Protein AF-A0A2E3V0E2-F1 (afdb_monomer)

Secondary structure (DSSP, 8-state):
--EEEEEEETTEEEEEEESPPTT-EEEEEES-TTT-EEEEEEE--TTS-EEEEEE-TTPPSEEEEEEEEETTS-EEEEEEEESS--------------

Sequence (98 aa):
MAGISVSLSGSTLSVHGGGFASKAKVTVTLGNMTSGEVLGSTDADDNGAFTVDFALDNAPAGVHGVTAMGTGGGAASNAFVVGASSGSSGAVAGDVVR

Solvent-accessible surface area (backbone atoms only — not comparable to full-atom values): 5721 Å² total; per-residue (Å²): 122,42,45,53,47,74,48,75,57,97,47,38,37,38,41,40,36,36,55,40,46,54,66,20,49,29,38,35,26,43,37,46,98,91,81,30,52,72,78,48,69,49,64,20,37,82,81,5,33,39,74,49,76,42,78,44,92,82,67,74,72,42,82,41,32,38,33,39,40,29,78,72,76,32,61,28,68,45,73,47,69,44,59,88,91,70,93,72,89,67,72,91,77,72,72,81,90,127

pLDDT: mean 73.87, std 14.55, range [39.91, 88.88]

Mean predicted aligned error: 9.79 Å

Radius of gyration: 14.3 Å; Cα contacts (8 Å, |Δi|>4): 207; chains: 1; bounding box: 41×27×41 Å

Nearest PDB structures (foldseek):
  3d33-assembly1_A  TM=6.673E-01  e=6.373E-04  Phocaeicola vulgatus ATCC 8482
  3d33-assembly2_B  TM=6.694E-01  e=1.138E-03  Phocaeicola vulgatus ATCC 8482
  2xwx-assembly1_B  TM=5.975E-01  e=2.297E-02  Vibrio cholerae
  3idu-assembly2_B  TM=5.814E-01  e=4.558E-02  Pyrococcus furiosus
  6wdp-assembly1_A  TM=4.328E-01  e=1.117E-01  Homo sapiens

S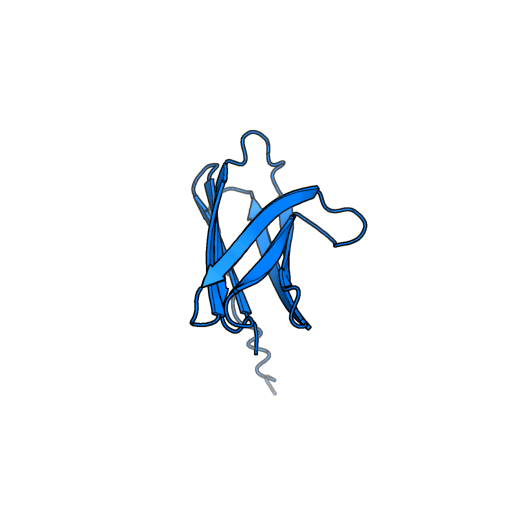tructure (mmCIF, N/CA/C/O backbone):
data_AF-A0A2E3V0E2-F1
#
_entry.id   AF-A0A2E3V0E2-F1
#
loop_
_atom_site.group_PDB
_atom_site.id
_atom_site.type_symbol
_atom_site.label_atom_id
_atom_site.label_alt_id
_atom_site.label_comp_id
_atom_site.label_asym_id
_atom_site.label_entity_id
_atom_site.label_seq_id
_atom_site.pdbx_PDB_ins_code
_atom_site.Cartn_x
_atom_site.Cartn_y
_atom_site.Cartn_z
_atom_site.occupancy
_atom_site.B_iso_or_equiv
_atom_site.auth_seq_id
_atom_site.auth_comp_id
_atom_site.auth_asym_id
_atom_site.auth_atom_id
_atom_site.pdbx_PDB_model_num
ATOM 1 N N . MET A 1 1 ? -0.481 -1.594 -15.942 1.00 60.78 1 MET A N 1
ATOM 2 C CA . MET A 1 1 ? -0.903 -0.457 -15.097 1.00 60.78 1 MET A CA 1
ATOM 3 C C . MET A 1 1 ? -0.760 -0.907 -13.658 1.00 60.78 1 MET A C 1
ATOM 5 O O . MET A 1 1 ? -1.237 -1.994 -13.358 1.00 60.78 1 MET A O 1
ATOM 9 N N . ALA A 1 2 ? -0.050 -0.149 -12.824 1.00 70.12 2 ALA A N 1
ATOM 10 C CA . ALA A 1 2 ? 0.026 -0.445 -11.397 1.00 70.12 2 ALA A CA 1
ATOM 11 C C . ALA A 1 2 ? -1.350 -0.195 -10.767 1.00 70.12 2 ALA A C 1
ATOM 13 O O . ALA A 1 2 ? -2.003 0.796 -11.093 1.00 70.12 2 ALA A O 1
ATOM 14 N N . GLY A 1 3 ? -1.797 -1.100 -9.906 1.00 79.62 3 GLY A N 1
ATOM 15 C CA . GLY A 1 3 ? -3.079 -1.004 -9.221 1.00 79.62 3 GLY A CA 1
ATOM 16 C C . GLY A 1 3 ? -2.938 -1.436 -7.772 1.00 79.62 3 GLY A C 1
ATOM 17 O O . GLY A 1 3 ? -2.130 -2.311 -7.455 1.00 79.62 3 GLY A O 1
ATOM 18 N N . ILE A 1 4 ? -3.725 -0.820 -6.897 1.00 84.50 4 ILE A N 1
ATOM 19 C CA . ILE A 1 4 ? -3.874 -1.264 -5.515 1.00 84.50 4 ILE A CA 1
ATOM 20 C C . ILE A 1 4 ? -5.335 -1.536 -5.200 1.00 84.50 4 ILE A C 1
ATOM 22 O O . ILE A 1 4 ? -6.249 -0.999 -5.811 1.00 84.50 4 ILE A O 1
ATOM 26 N N . SER A 1 5 ? -5.534 -2.389 -4.217 1.00 84.19 5 SER A N 1
ATOM 27 C CA . SER A 1 5 ? -6.810 -2.751 -3.633 1.00 84.19 5 SER A CA 1
ATOM 28 C C . SER A 1 5 ? -6.647 -2.667 -2.127 1.00 84.19 5 SER A C 1
ATOM 30 O O . SER A 1 5 ? -5.662 -3.155 -1.575 1.00 84.19 5 SER A O 1
ATOM 32 N N . VAL A 1 6 ? -7.592 -2.012 -1.470 1.00 80.31 6 VAL A N 1
ATOM 33 C CA . VAL A 1 6 ? -7.607 -1.846 -0.019 1.00 80.31 6 VAL A CA 1
ATOM 34 C C . VAL A 1 6 ? -8.919 -2.400 0.506 1.00 80.31 6 VAL A C 1
ATOM 36 O O . VAL A 1 6 ? -9.975 -2.165 -0.080 1.00 80.31 6 VAL A O 1
ATOM 39 N N . SER A 1 7 ? -8.841 -3.152 1.596 1.00 80.19 7 SER A N 1
ATOM 40 C CA . SER A 1 7 ? -9.996 -3.702 2.291 1.00 80.19 7 SER A CA 1
ATOM 41 C C . SER A 1 7 ? -9.847 -3.465 3.782 1.00 80.19 7 SER A C 1
ATOM 43 O O . SER A 1 7 ? -8.739 -3.526 4.311 1.00 80.19 7 SER A O 1
ATOM 45 N N . LEU A 1 8 ? -10.957 -3.198 4.462 1.00 77.38 8 LEU A N 1
ATOM 46 C CA . LEU A 1 8 ? -10.967 -2.948 5.896 1.00 77.38 8 LEU A CA 1
ATOM 47 C C . LEU A 1 8 ? -11.932 -3.892 6.590 1.00 77.38 8 LEU A C 1
ATOM 49 O O . LEU A 1 8 ? -13.103 -3.976 6.228 1.00 77.38 8 LEU A O 1
ATOM 53 N N . SER A 1 9 ? -11.418 -4.615 7.577 1.00 78.69 9 SER A N 1
ATOM 54 C CA . SER A 1 9 ? -12.154 -5.613 8.347 1.00 78.69 9 SER A CA 1
ATOM 55 C C . SER A 1 9 ? -12.021 -5.293 9.829 1.00 78.69 9 SER A C 1
ATOM 57 O O . SER A 1 9 ? -10.971 -5.514 10.429 1.00 78.69 9 SER A O 1
ATOM 59 N N . GLY A 1 10 ? -13.079 -4.729 10.417 1.00 76.50 10 GLY A N 1
ATOM 60 C CA . GLY A 1 10 ? -13.051 -4.227 11.792 1.00 76.50 10 GLY A CA 1
ATOM 61 C C . GLY A 1 10 ? -12.069 -3.062 11.927 1.00 76.50 10 GLY A C 1
ATOM 62 O O . GLY A 1 10 ? -12.376 -1.954 11.497 1.00 76.50 10 GLY A O 1
ATOM 63 N N . SER A 1 11 ? -10.885 -3.351 12.465 1.00 75.94 11 SER A N 1
ATOM 64 C CA . SER A 1 11 ? -9.774 -2.405 12.644 1.00 75.94 11 SER A CA 1
ATOM 65 C C . SER A 1 11 ? -8.520 -2.794 11.854 1.00 75.94 11 SER A C 1
ATOM 67 O O . SER A 1 11 ? -7.471 -2.185 12.027 1.00 75.94 11 SER A O 1
ATOM 69 N N . THR A 1 12 ? -8.587 -3.805 10.986 1.00 83.62 12 THR A N 1
ATOM 70 C CA . THR A 1 12 ? -7.446 -4.246 10.174 1.00 83.62 12 THR A CA 1
ATOM 71 C C . THR A 1 12 ? -7.639 -3.812 8.728 1.00 83.62 12 THR A C 1
ATOM 73 O O . THR A 1 12 ? -8.630 -4.169 8.090 1.00 83.62 12 THR A O 1
ATOM 76 N N . LEU A 1 13 ? -6.690 -3.038 8.212 1.00 83.62 13 LEU A N 1
ATOM 77 C CA . LEU A 1 13 ? -6.637 -2.559 6.839 1.00 83.62 13 LEU A CA 1
ATOM 78 C C . LEU A 1 13 ? -5.633 -3.393 6.054 1.00 83.62 13 LEU A C 1
ATOM 80 O O . LEU A 1 13 ? -4.438 -3.341 6.311 1.00 83.62 13 LEU A O 1
ATOM 84 N N . SER A 1 14 ? -6.116 -4.136 5.069 1.00 87.25 14 SER A N 1
ATOM 85 C CA . SER A 1 14 ? -5.293 -4.918 4.153 1.00 87.25 14 SER A CA 1
ATOM 86 C C . SER A 1 14 ? -5.112 -4.156 2.845 1.00 87.25 14 SER A C 1
ATOM 88 O O . SER A 1 14 ? -6.092 -3.847 2.166 1.00 87.25 14 SER A O 1
ATOM 90 N N . VAL A 1 15 ? -3.866 -3.866 2.476 1.00 86.88 15 VAL A N 1
ATOM 91 C C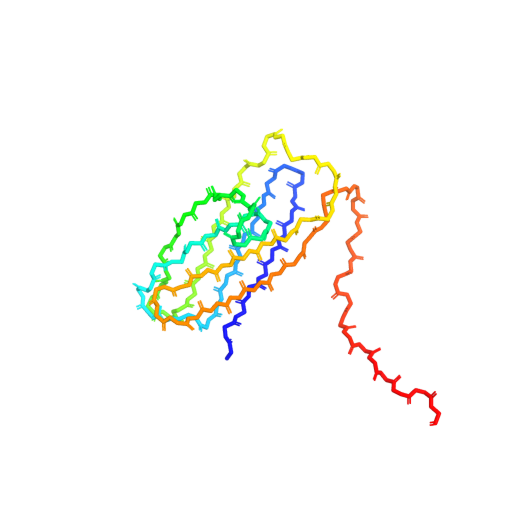A . VAL A 1 15 ? -3.482 -3.281 1.187 1.00 86.88 15 VAL A CA 1
ATOM 92 C C . VAL A 1 15 ? -2.798 -4.348 0.353 1.00 86.88 15 VAL A C 1
ATOM 94 O O . VAL A 1 15 ? -1.767 -4.892 0.736 1.00 86.88 15 VAL A O 1
ATOM 97 N N . HIS A 1 16 ? -3.356 -4.609 -0.818 1.00 88.19 16 HIS A N 1
ATOM 98 C CA . HIS A 1 16 ? -2.767 -5.470 -1.828 1.00 88.19 16 HIS A CA 1
ATOM 99 C C . HIS A 1 16 ? -2.507 -4.646 -3.084 1.00 88.19 16 HIS A C 1
ATOM 101 O O . HIS A 1 16 ? -3.410 -3.965 -3.569 1.00 88.19 16 HIS A O 1
ATOM 107 N N . GLY A 1 17 ? -1.296 -4.702 -3.625 1.00 84.06 17 GLY A N 1
ATOM 108 C CA . GLY A 1 17 ? -0.928 -3.999 -4.847 1.00 84.06 17 GLY A CA 1
ATOM 109 C C . GLY A 1 17 ? -0.210 -4.889 -5.840 1.00 84.06 17 GLY A C 1
ATOM 110 O O . GLY A 1 17 ? 0.484 -5.825 -5.462 1.00 84.06 17 GLY A O 1
ATOM 111 N N . GLY A 1 18 ? -0.377 -4.585 -7.125 1.00 86.38 18 GLY A N 1
ATOM 112 C CA . GLY A 1 18 ? 0.236 -5.322 -8.225 1.00 86.38 18 GLY A CA 1
ATOM 113 C C . GLY A 1 18 ? 0.583 -4.420 -9.405 1.00 86.38 18 GLY A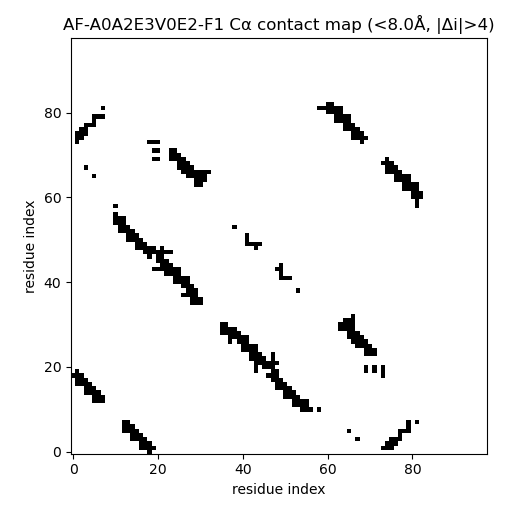 C 1
ATOM 114 O O . GLY A 1 18 ? -0.020 -3.364 -9.603 1.00 86.38 18 GLY A O 1
ATOM 115 N N . GLY A 1 19 ? 1.570 -4.838 -10.198 1.00 81.56 19 GLY A N 1
ATOM 116 C CA . GLY A 1 19 ? 2.051 -4.079 -11.357 1.00 81.56 19 GLY A CA 1
ATOM 117 C C . GLY A 1 19 ? 3.122 -3.037 -11.023 1.00 81.56 19 GLY A C 1
ATOM 118 O O . GLY A 1 19 ? 3.310 -2.098 -11.799 1.00 81.56 19 GLY A O 1
ATOM 119 N N . PHE A 1 20 ? 3.801 -3.194 -9.884 1.00 82.25 20 PHE A N 1
ATOM 120 C CA . PHE A 1 20 ? 4.995 -2.433 -9.511 1.00 82.25 20 PHE A CA 1
ATOM 121 C C . PHE A 1 20 ? 6.257 -3.106 -10.072 1.00 82.25 20 PHE A C 1
ATOM 123 O O . PHE A 1 20 ? 6.198 -4.210 -10.608 1.00 82.25 20 PHE A O 1
ATOM 130 N N . ALA A 1 21 ? 7.408 -2.439 -9.989 1.00 82.75 21 ALA A N 1
ATOM 131 C CA . ALA A 1 21 ? 8.674 -3.053 -10.388 1.00 82.75 21 ALA A CA 1
ATOM 132 C C . ALA A 1 21 ? 9.129 -4.106 -9.356 1.00 82.75 21 ALA A C 1
ATOM 134 O O . ALA A 1 21 ? 8.896 -3.948 -8.157 1.00 82.75 21 ALA A O 1
ATOM 135 N N . SER A 1 22 ? 9.784 -5.169 -9.826 1.00 84.88 22 SER A N 1
ATOM 136 C CA . SER A 1 22 ? 10.348 -6.239 -8.996 1.00 84.88 22 SER A CA 1
ATOM 137 C C . SER A 1 22 ? 11.306 -5.672 -7.949 1.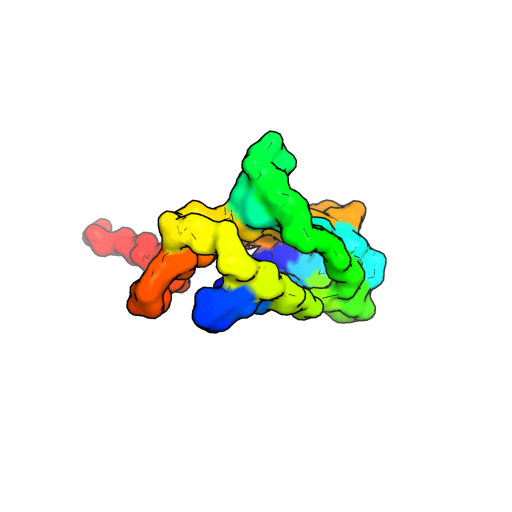00 84.88 22 SER A C 1
ATOM 139 O O . SER A 1 22 ? 12.189 -4.884 -8.300 1.00 84.88 22 SER A O 1
ATOM 141 N N . LYS A 1 23 ? 11.155 -6.056 -6.673 1.00 82.62 23 LYS A N 1
ATOM 142 C CA . LYS A 1 23 ? 11.967 -5.526 -5.555 1.00 82.62 23 LYS A CA 1
ATOM 143 C C . LYS A 1 23 ? 11.906 -4.000 -5.402 1.00 82.62 23 LYS A C 1
ATOM 145 O O . LYS A 1 23 ? 12.834 -3.385 -4.875 1.00 82.62 23 LYS A O 1
ATOM 150 N N . ALA A 1 24 ? 10.837 -3.363 -5.880 1.00 85.62 24 ALA A N 1
ATOM 151 C CA . ALA A 1 24 ? 10.618 -1.945 -5.641 1.00 85.62 24 ALA A CA 1
ATOM 152 C C . ALA A 1 24 ? 10.076 -1.724 -4.233 1.00 85.62 24 ALA A C 1
ATOM 154 O O . ALA A 1 24 ? 9.137 -2.393 -3.804 1.00 85.62 24 ALA A O 1
ATOM 155 N N . LYS A 1 25 ? 10.613 -0.722 -3.543 1.00 88.06 25 LYS A N 1
ATOM 156 C CA . LYS A 1 25 ? 10.093 -0.312 -2.245 1.00 88.06 25 LYS A CA 1
ATOM 157 C C . LYS A 1 25 ? 8.810 0.483 -2.457 1.00 88.06 25 LYS A C 1
ATOM 159 O O . LYS A 1 25 ? 8.830 1.493 -3.162 1.00 88.06 25 LYS A O 1
ATOM 164 N N . VAL A 1 26 ? 7.714 0.019 -1.871 1.00 88.31 26 VAL A N 1
ATOM 165 C CA . VAL A 1 26 ? 6.388 0.629 -1.940 1.00 88.31 26 VAL A CA 1
ATOM 166 C C . VAL A 1 26 ? 6.053 1.284 -0.608 1.00 88.31 26 VAL A C 1
ATOM 168 O O . VAL A 1 26 ? 5.876 0.619 0.408 1.00 88.31 26 VAL A O 1
ATOM 171 N N . THR A 1 27 ? 5.933 2.605 -0.612 1.00 88.88 27 THR A N 1
ATOM 172 C CA . THR A 1 27 ? 5.497 3.377 0.555 1.00 88.88 27 THR A CA 1
ATOM 173 C C . THR A 1 27 ? 3.989 3.562 0.505 1.00 88.88 27 THR A C 1
ATOM 175 O O . THR A 1 27 ? 3.465 4.020 -0.509 1.00 88.88 27 THR A O 1
ATOM 178 N N . VAL A 1 28 ? 3.302 3.216 1.591 1.00 87.00 28 VAL A N 1
ATOM 179 C CA . VAL A 1 28 ? 1.852 3.331 1.738 1.00 87.00 28 VAL A CA 1
ATOM 180 C C . VAL A 1 28 ? 1.528 4.499 2.669 1.00 87.00 28 VAL A C 1
ATOM 182 O O . VAL A 1 28 ? 1.916 4.514 3.838 1.00 87.00 28 VAL A O 1
ATOM 185 N N . THR A 1 29 ? 0.777 5.464 2.150 1.00 86.38 29 THR A N 1
ATOM 186 C CA . THR A 1 29 ? 0.342 6.666 2.869 1.00 86.38 29 THR A CA 1
ATOM 187 C C . THR A 1 29 ? -1.182 6.703 2.941 1.00 86.38 29 THR A C 1
ATOM 189 O O . THR A 1 29 ? -1.856 6.557 1.921 1.00 86.38 29 THR A O 1
ATOM 192 N N . LEU A 1 30 ? -1.728 6.916 4.136 1.00 80.50 30 LEU A N 1
ATOM 193 C CA . LEU A 1 30 ? -3.146 7.123 4.400 1.00 80.50 30 LEU A CA 1
ATOM 194 C C . LEU A 1 30 ? -3.490 8.607 4.238 1.00 80.50 30 LEU A C 1
ATOM 196 O O . LEU A 1 30 ? -3.057 9.455 5.009 1.00 80.50 30 LEU A O 1
ATOM 200 N N . GLY A 1 31 ? -4.267 8.921 3.210 1.00 75.69 31 GLY A N 1
ATOM 201 C CA . GLY A 1 31 ? -4.675 10.258 2.809 1.00 75.69 31 GLY A CA 1
ATOM 202 C C . GLY A 1 31 ? -4.001 10.691 1.510 1.00 75.69 31 GLY A C 1
ATOM 203 O O . GLY A 1 31 ? -3.923 9.935 0.540 1.00 75.69 31 GLY A O 1
ATOM 204 N N . ASN A 1 32 ? -3.548 11.943 1.486 1.00 62.12 32 ASN A N 1
ATOM 205 C CA . ASN A 1 32 ? -2.860 12.550 0.347 1.00 62.12 32 ASN A CA 1
ATOM 206 C C . ASN A 1 32 ? -1.337 12.507 0.563 1.00 62.12 32 ASN A C 1
ATOM 208 O O . ASN A 1 32 ? -0.889 12.545 1.702 1.00 62.12 32 ASN A O 1
ATOM 212 N N . MET A 1 33 ? -0.516 12.505 -0.489 1.00 59.06 33 MET A N 1
ATOM 213 C CA . MET A 1 33 ? 0.948 12.529 -0.332 1.00 59.06 33 MET A CA 1
ATOM 214 C C . MET A 1 33 ? 1.464 13.747 0.456 1.00 59.06 33 MET A C 1
ATOM 216 O O . MET A 1 33 ? 2.536 13.680 1.045 1.00 59.06 33 MET A O 1
ATOM 220 N N . THR A 1 34 ? 0.717 14.855 0.476 1.00 54.56 34 THR A N 1
ATOM 221 C CA . THR A 1 34 ? 1.133 16.112 1.129 1.00 54.56 34 THR A CA 1
ATOM 222 C C . THR A 1 34 ? 0.636 16.263 2.572 1.00 54.56 34 THR A C 1
ATOM 224 O O . THR A 1 34 ? 1.179 17.063 3.326 1.00 54.56 34 THR A O 1
ATOM 227 N N . SER A 1 35 ? -0.413 15.538 2.968 1.00 59.03 35 SER A N 1
ATOM 228 C CA . SER A 1 35 ? -1.064 15.712 4.286 1.00 59.03 35 SER A CA 1
ATOM 229 C C . SER A 1 35 ? -1.532 14.401 4.914 1.00 59.03 35 SER A C 1
ATOM 231 O O . SER A 1 35 ? -2.267 14.415 5.896 1.00 59.03 35 SER A O 1
ATOM 233 N N . GLY A 1 36 ? -1.169 13.277 4.309 1.00 67.62 36 GLY A N 1
ATOM 234 C CA . GLY A 1 36 ? -1.500 11.943 4.769 1.00 67.62 36 GLY A CA 1
ATOM 235 C C . GLY A 1 36 ? -0.434 11.381 5.696 1.00 67.62 36 GLY A C 1
ATOM 236 O O . GLY A 1 36 ? 0.743 11.732 5.610 1.00 67.62 36 GLY A O 1
ATOM 237 N N . GLU A 1 37 ? -0.861 10.482 6.569 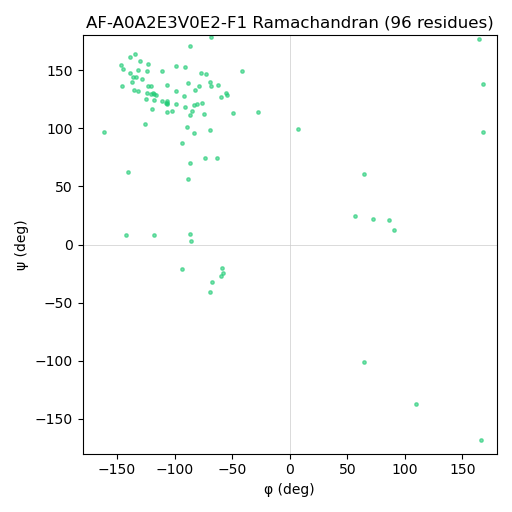1.00 78.50 37 GLU A N 1
ATOM 238 C CA . GLU A 1 37 ? 0.016 9.761 7.480 1.00 78.50 37 GLU A CA 1
ATOM 239 C C . GLU A 1 37 ? 0.655 8.576 6.757 1.00 78.50 37 GLU A C 1
ATOM 241 O O . GLU A 1 37 ? -0.018 7.810 6.069 1.00 78.50 37 GLU A O 1
ATOM 246 N N . VAL A 1 38 ? 1.968 8.403 6.891 1.00 82.81 38 VAL A N 1
ATOM 247 C CA . VAL A 1 38 ? 2.639 7.217 6.351 1.00 82.81 38 VAL A CA 1
ATOM 248 C C . VAL A 1 38 ? 2.306 6.034 7.254 1.00 82.81 38 VAL A C 1
ATOM 250 O O . VAL A 1 38 ? 2.767 5.980 8.389 1.00 82.81 38 VAL A O 1
ATOM 253 N N . LEU A 1 39 ? 1.531 5.078 6.735 1.00 80.94 39 LEU A N 1
ATOM 254 C CA . LEU A 1 39 ? 1.227 3.835 7.450 1.00 80.94 39 LEU A CA 1
ATOM 255 C C . LEU A 1 39 ? 2.473 2.961 7.558 1.00 80.94 39 LEU A C 1
ATOM 257 O O . LEU A 1 39 ? 2.738 2.349 8.587 1.00 80.94 39 LEU A O 1
ATOM 261 N N . GLY A 1 40 ? 3.245 2.909 6.475 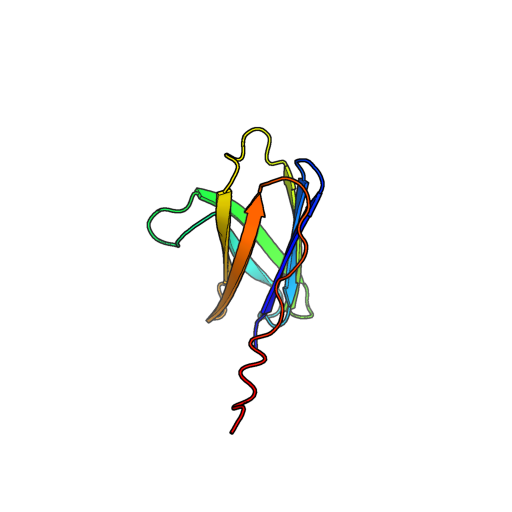1.00 84.56 40 GLY A N 1
ATOM 262 C CA . GLY A 1 40 ? 4.482 2.153 6.419 1.00 84.56 40 GLY A CA 1
ATOM 263 C C . GLY A 1 40 ? 4.986 1.980 4.997 1.00 84.56 40 GLY A C 1
ATOM 264 O O . GLY A 1 40 ? 4.507 2.606 4.052 1.00 84.56 40 GLY A O 1
ATOM 265 N N . SER A 1 41 ? 5.969 1.104 4.839 1.00 87.12 41 SER A N 1
ATOM 266 C CA . SER A 1 41 ? 6.483 0.711 3.533 1.00 87.12 41 SER A CA 1
ATOM 267 C C . SER A 1 41 ? 6.683 -0.793 3.484 1.00 87.12 41 SER A C 1
ATOM 269 O O . SER A 1 41 ? 7.110 -1.378 4.476 1.00 87.12 41 SER A O 1
ATOM 271 N N . THR A 1 42 ? 6.421 -1.384 2.330 1.00 88.69 42 THR A N 1
ATOM 272 C CA . THR A 1 42 ? 6.637 -2.799 2.038 1.00 88.69 42 THR A CA 1
ATOM 273 C C . THR A 1 42 ? 7.415 -2.933 0.737 1.00 88.69 42 THR A C 1
ATOM 275 O O . THR A 1 42 ? 7.427 -2.009 -0.075 1.00 88.69 42 THR A O 1
ATOM 278 N N . ASP A 1 43 ? 8.080 -4.056 0.530 1.00 88.75 43 ASP A N 1
ATOM 279 C CA . ASP A 1 43 ? 8.839 -4.314 -0.686 1.00 88.75 43 ASP A CA 1
ATOM 280 C C . ASP A 1 43 ? 8.002 -5.183 -1.628 1.00 88.75 43 ASP A C 1
ATOM 282 O O . ASP A 1 43 ? 7.405 -6.179 -1.219 1.00 88.75 43 ASP A O 1
ATOM 286 N N . ALA A 1 44 ? 7.924 -4.782 -2.896 1.00 87.06 44 ALA A N 1
ATOM 287 C CA . ALA A 1 44 ? 7.272 -5.578 -3.921 1.00 87.06 44 ALA A CA 1
ATOM 288 C C . ALA A 1 44 ? 8.094 -6.836 -4.214 1.00 87.06 44 ALA A C 1
ATOM 290 O O . ALA A 1 44 ? 9.323 -6.793 -4.302 1.00 87.06 44 ALA A O 1
ATOM 291 N N . ASP A 1 45 ? 7.395 -7.946 -4.408 1.00 87.81 45 ASP A N 1
ATOM 292 C CA . ASP A 1 45 ? 7.991 -9.236 -4.724 1.00 87.81 45 ASP A CA 1
ATOM 293 C C . ASP A 1 45 ? 8.620 -9.237 -6.131 1.00 87.81 45 ASP A C 1
ATOM 295 O O . ASP A 1 45 ? 8.533 -8.251 -6.874 1.00 87.81 45 ASP A O 1
ATOM 299 N N . ASP A 1 46 ? 9.234 -10.346 -6.547 1.00 87.06 46 ASP A N 1
ATOM 300 C CA . ASP A 1 46 ? 9.867 -10.459 -7.873 1.00 87.06 46 ASP A CA 1
ATOM 301 C C . ASP A 1 46 ? 8.850 -10.241 -9.011 1.00 87.06 46 ASP A C 1
ATOM 303 O O . ASP A 1 46 ? 9.162 -9.704 -10.073 1.00 87.06 46 ASP A O 1
ATOM 307 N N . ASN A 1 47 ? 7.582 -10.541 -8.726 1.00 84.00 47 ASN A N 1
ATOM 308 C CA . ASN A 1 47 ? 6.454 -10.356 -9.629 1.00 84.00 47 ASN A CA 1
ATOM 309 C C . ASN A 1 47 ? 5.826 -8.946 -9.583 1.00 84.00 47 ASN A C 1
ATOM 311 O O . ASN A 1 47 ? 4.804 -8.711 -10.232 1.00 84.00 47 ASN A O 1
ATOM 315 N N . GLY A 1 48 ? 6.382 -8.017 -8.794 1.00 83.88 48 GLY A N 1
ATOM 316 C CA . GLY A 1 48 ? 5.861 -6.652 -8.680 1.00 83.88 48 GLY A CA 1
ATOM 317 C C . GLY A 1 48 ? 4.545 -6.543 -7.903 1.00 83.88 48 GLY A C 1
ATOM 318 O O . GLY A 1 48 ? 3.776 -5.599 -8.114 1.00 83.88 48 GLY A O 1
ATOM 319 N N . ALA A 1 49 ? 4.260 -7.534 -7.056 1.00 87.00 49 ALA A N 1
ATOM 320 C CA . ALA A 1 49 ? 3.088 -7.590 -6.192 1.00 87.00 49 ALA A CA 1
ATOM 321 C C . ALA A 1 49 ? 3.494 -7.433 -4.724 1.00 87.00 49 ALA A C 1
ATOM 323 O O . ALA A 1 49 ? 4.584 -7.841 -4.339 1.00 87.00 49 ALA A O 1
ATOM 324 N N . PHE A 1 50 ? 2.626 -6.853 -3.904 1.00 87.69 50 PHE A N 1
ATOM 325 C CA . PHE A 1 50 ? 2.840 -6.730 -2.467 1.00 87.69 50 PHE A CA 1
ATOM 326 C C . PHE A 1 50 ? 1.522 -6.872 -1.714 1.00 87.69 50 PHE A C 1
ATOM 328 O O . PHE A 1 50 ? 0.458 -6.504 -2.213 1.00 87.69 50 PHE A O 1
ATOM 335 N N . THR A 1 51 ? 1.610 -7.366 -0.483 1.00 88.62 51 THR A N 1
ATOM 336 C CA . THR A 1 51 ? 0.488 -7.404 0.457 1.00 88.62 51 THR A CA 1
ATOM 337 C C . THR A 1 51 ? 0.983 -6.933 1.808 1.00 88.62 51 THR A C 1
ATOM 339 O O . THR A 1 51 ? 2.047 -7.358 2.251 1.00 88.62 51 THR A O 1
ATOM 342 N N . VAL A 1 52 ? 0.237 -6.040 2.444 1.00 87.62 52 VAL A N 1
ATOM 343 C CA . VAL A 1 52 ? 0.541 -5.557 3.787 1.00 87.62 52 VAL A CA 1
ATOM 344 C C . VAL A 1 52 ? -0.750 -5.276 4.538 1.00 87.62 52 VAL A C 1
ATOM 346 O O . VAL A 1 52 ? -1.693 -4.698 3.998 1.00 87.62 52 VAL A O 1
ATOM 349 N N . ASP A 1 53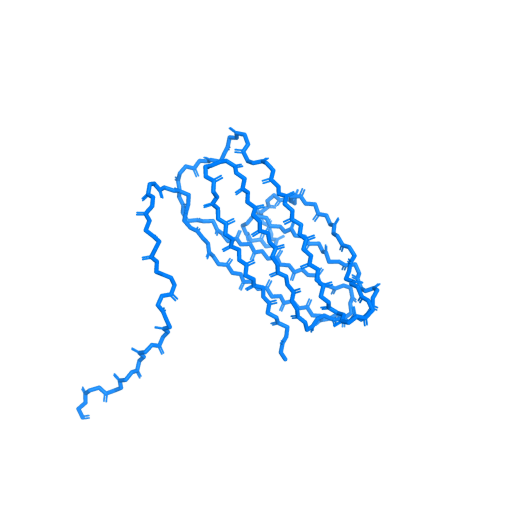 ? -0.792 -5.702 5.787 1.00 88.00 53 ASP A N 1
ATOM 350 C CA . ASP A 1 53 ? -1.864 -5.428 6.726 1.00 88.00 53 ASP A CA 1
ATOM 351 C C . ASP A 1 53 ? -1.413 -4.408 7.778 1.00 88.00 53 ASP A C 1
ATOM 353 O O . ASP A 1 53 ? -0.297 -4.443 8.291 1.00 88.00 53 ASP A O 1
ATOM 357 N N . PHE A 1 54 ? -2.299 -3.462 8.073 1.00 82.75 54 PHE A N 1
ATOM 358 C CA . PHE A 1 54 ? -2.104 -2.403 9.050 1.00 82.75 54 PHE A CA 1
ATOM 359 C C . PHE A 1 54 ? -3.238 -2.451 10.070 1.00 82.75 54 PHE A C 1
ATOM 361 O O . PHE A 1 54 ? -4.414 -2.484 9.704 1.00 82.75 54 PHE A O 1
ATOM 368 N N . ALA A 1 55 ? -2.906 -2.426 11.356 1.00 81.88 55 ALA A N 1
ATOM 369 C CA . ALA A 1 55 ? -3.896 -2.282 12.416 1.00 81.88 55 ALA A CA 1
ATOM 370 C C . ALA A 1 55 ? -4.192 -0.790 12.646 1.00 81.88 55 ALA A C 1
ATOM 372 O O . ALA A 1 55 ? -3.323 -0.030 13.066 1.00 81.88 55 ALA A O 1
ATOM 373 N N . LEU A 1 56 ? -5.422 -0.368 12.359 1.00 74.94 56 LEU A N 1
ATOM 374 C CA . LEU A 1 56 ? -5.943 0.969 12.626 1.00 74.94 56 LEU A CA 1
ATOM 375 C C . LEU A 1 56 ? -6.652 0.978 13.982 1.00 74.94 56 LEU A C 1
ATOM 377 O O . LEU A 1 56 ? -7.862 0.776 14.067 1.00 74.94 56 LEU A O 1
ATOM 381 N N . ASP A 1 57 ? -5.888 1.223 15.043 1.00 64.94 57 ASP A N 1
ATOM 382 C CA . ASP A 1 57 ? -6.416 1.263 16.414 1.00 64.94 57 ASP A CA 1
ATOM 383 C C . ASP A 1 57 ? -7.363 2.464 16.640 1.00 64.94 57 ASP A C 1
ATOM 385 O O . ASP A 1 57 ? -8.366 2.358 17.339 1.00 64.94 57 ASP A O 1
ATOM 389 N N . ASN A 1 58 ? -7.112 3.591 15.959 1.00 60.28 58 ASN A N 1
ATOM 390 C CA . ASN A 1 58 ? -7.928 4.810 16.024 1.00 60.28 58 ASN A CA 1
ATOM 391 C C . ASN A 1 58 ? -8.068 5.466 14.637 1.00 60.28 58 ASN A C 1
ATOM 393 O O . ASN A 1 58 ? -7.612 6.587 14.406 1.00 60.28 58 ASN A O 1
ATOM 397 N N . ALA A 1 59 ? -8.682 4.769 13.679 1.00 60.00 59 ALA A N 1
ATOM 398 C CA . ALA A 1 59 ? -9.107 5.425 12.443 1.00 60.00 59 ALA A CA 1
ATOM 399 C C . ALA A 1 59 ? -10.428 6.168 12.680 1.00 60.00 59 ALA A C 1
ATOM 401 O O . ALA A 1 59 ? -11.423 5.522 13.022 1.00 60.00 59 ALA A O 1
ATOM 402 N N . PRO A 1 60 ? -10.499 7.495 12.472 1.00 58.97 60 PRO A N 1
ATOM 403 C CA . PRO A 1 60 ? -11.781 8.180 12.499 1.00 58.97 60 PRO A CA 1
ATOM 404 C C . PRO A 1 60 ? -12.667 7.632 11.376 1.00 58.97 60 PRO A C 1
ATOM 406 O O . PRO A 1 60 ? -12.200 7.431 10.253 1.00 58.97 60 PRO A O 1
ATOM 409 N N . ALA A 1 61 ? -13.947 7.395 11.664 1.00 62.97 61 ALA A N 1
ATOM 410 C CA . ALA A 1 61 ? -14.897 6.984 10.640 1.00 62.97 61 ALA A CA 1
ATOM 411 C C . ALA A 1 61 ? -14.987 8.063 9.542 1.00 62.97 61 ALA A C 1
ATOM 413 O O . ALA A 1 61 ? -15.174 9.242 9.840 1.00 62.97 61 ALA A O 1
ATOM 414 N N . GLY A 1 62 ? -14.810 7.678 8.280 1.00 66.00 62 GLY A N 1
ATOM 415 C CA . GLY A 1 62 ? -14.721 8.604 7.155 1.00 66.00 62 GLY A CA 1
ATOM 416 C C . GLY A 1 62 ? -14.158 7.969 5.887 1.00 66.00 62 GLY A C 1
ATOM 417 O O . GLY A 1 62 ? -13.785 6.797 5.867 1.00 66.00 62 GLY A O 1
ATOM 418 N N . VAL A 1 63 ? -14.110 8.751 4.809 1.00 71.69 63 VAL A N 1
ATOM 419 C CA . VAL A 1 63 ? -13.460 8.348 3.556 1.00 71.69 63 VAL A CA 1
ATOM 420 C C . VAL A 1 63 ? -11.968 8.621 3.678 1.00 71.69 63 VAL A C 1
ATOM 422 O O . VAL A 1 63 ? -11.558 9.767 3.849 1.00 71.69 63 VAL A O 1
ATOM 425 N N . HIS A 1 64 ? -11.165 7.572 3.557 1.00 76.75 64 HIS A N 1
ATOM 426 C CA . HIS A 1 64 ? -9.713 7.647 3.616 1.00 76.75 64 HIS A CA 1
ATOM 427 C C . HIS A 1 64 ? -9.124 7.225 2.275 1.00 76.75 64 HIS A C 1
ATOM 429 O O . HIS A 1 64 ? -9.463 6.179 1.720 1.00 76.75 64 HIS A O 1
ATOM 435 N N . GLY A 1 65 ? -8.238 8.059 1.737 1.00 81.62 65 GLY A N 1
ATOM 436 C CA . GLY A 1 65 ? -7.398 7.680 0.605 1.00 81.62 65 GLY A CA 1
ATOM 437 C C . GLY A 1 65 ? -6.258 6.779 1.074 1.00 81.62 65 GLY A C 1
ATOM 438 O O . GLY A 1 65 ? -5.758 6.940 2.178 1.00 81.62 65 GLY A O 1
ATOM 439 N N . VAL A 1 66 ? -5.813 5.851 0.243 1.00 83.56 66 VAL A N 1
ATOM 440 C CA . VAL A 1 66 ? -4.519 5.179 0.362 1.00 83.56 66 VAL A CA 1
ATOM 441 C C . VAL A 1 66 ? -3.761 5.461 -0.908 1.00 83.56 66 VAL A C 1
ATOM 443 O O . VAL A 1 66 ? -4.270 5.228 -2.002 1.00 83.56 66 VAL A O 1
ATOM 446 N N . THR A 1 67 ? -2.531 5.922 -0.765 1.00 85.69 67 THR A N 1
ATOM 447 C CA . THR A 1 67 ? -1.618 6.088 -1.885 1.00 85.69 67 THR A CA 1
ATOM 448 C C . THR A 1 67 ? -0.413 5.191 -1.669 1.00 85.69 67 THR A C 1
ATOM 450 O O . THR A 1 67 ? 0.248 5.275 -0.640 1.00 85.69 67 THR A O 1
ATOM 453 N N . ALA A 1 68 ? -0.138 4.328 -2.640 1.00 84.50 68 ALA A N 1
ATOM 454 C CA . ALA A 1 68 ? 1.040 3.485 -2.692 1.00 84.50 68 ALA A CA 1
ATOM 455 C C . ALA A 1 68 ? 2.005 4.023 -3.753 1.00 84.50 68 ALA A C 1
ATOM 457 O O . ALA A 1 68 ? 1.640 4.155 -4.924 1.00 84.50 68 ALA A O 1
ATOM 458 N N . MET A 1 69 ? 3.240 4.318 -3.354 1.00 85.62 69 MET A N 1
ATOM 459 C CA . MET A 1 69 ? 4.286 4.824 -4.241 1.00 85.62 69 MET A CA 1
ATOM 460 C C . MET A 1 69 ? 5.480 3.879 -4.25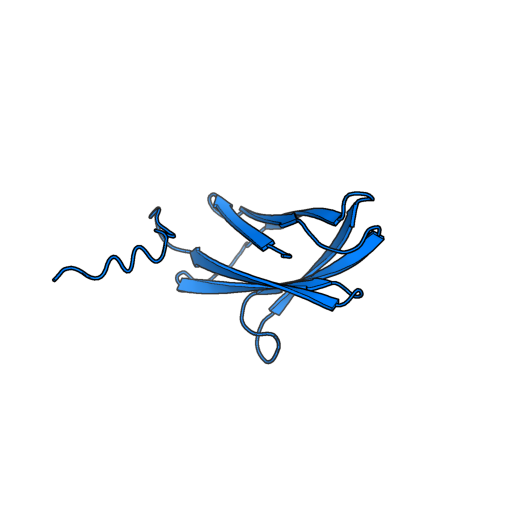9 1.00 85.62 69 MET A C 1
ATOM 462 O O . MET A 1 69 ? 6.146 3.693 -3.245 1.00 85.62 69 MET A O 1
ATOM 466 N N . GLY A 1 70 ? 5.762 3.312 -5.426 1.00 83.50 70 GLY A N 1
ATOM 467 C CA . GLY A 1 70 ? 6.939 2.501 -5.694 1.00 83.50 70 GLY A CA 1
ATOM 468 C C . GLY A 1 70 ? 8.125 3.345 -6.154 1.00 83.50 70 GLY A C 1
ATOM 469 O O . GLY A 1 70 ? 7.981 4.222 -7.009 1.00 83.50 70 GLY A O 1
ATOM 470 N N . THR A 1 71 ? 9.324 3.022 -5.668 1.00 77.44 71 THR A N 1
ATOM 471 C CA . THR A 1 71 ? 10.586 3.674 -6.076 1.00 77.44 71 THR A CA 1
ATOM 472 C C . THR A 1 71 ? 10.895 3.573 -7.575 1.00 77.44 71 THR A C 1
ATOM 474 O O . THR A 1 71 ? 11.655 4.383 -8.095 1.00 77.44 71 THR A O 1
ATOM 477 N N . GLY A 1 72 ? 10.290 2.614 -8.286 1.00 67.50 72 GLY A N 1
ATOM 478 C CA . GLY A 1 72 ? 10.443 2.409 -9.732 1.00 67.50 72 GLY A CA 1
ATOM 479 C C . GLY A 1 72 ? 9.493 3.220 -10.626 1.00 67.50 72 GLY A C 1
ATOM 480 O O . GLY A 1 72 ? 9.430 2.947 -11.820 1.00 67.50 72 GLY A O 1
ATOM 481 N N . GLY A 1 73 ? 8.727 4.173 -10.079 1.00 67.31 73 GLY A N 1
ATOM 482 C CA . GLY A 1 73 ? 7.808 5.020 -10.859 1.00 67.31 73 GLY A CA 1
ATOM 483 C C . GLY A 1 73 ? 6.380 4.479 -11.004 1.00 67.31 73 GLY A C 1
ATOM 484 O O . GLY A 1 73 ? 5.600 5.001 -11.797 1.00 67.31 73 GLY A O 1
ATOM 485 N N . GLY A 1 74 ? 6.013 3.452 -10.234 1.00 74.00 74 GLY A N 1
ATOM 486 C CA . GLY A 1 74 ? 4.628 2.998 -10.104 1.00 74.00 74 GLY A CA 1
ATOM 487 C C . GLY A 1 74 ? 3.954 3.716 -8.942 1.00 74.00 74 GLY A C 1
ATOM 488 O O . GLY A 1 74 ? 4.393 3.567 -7.808 1.00 74.00 74 GLY A O 1
ATOM 489 N N . ALA A 1 75 ? 2.902 4.484 -9.201 1.00 80.50 75 ALA A N 1
ATOM 490 C CA . ALA A 1 75 ? 2.042 5.029 -8.159 1.00 80.50 75 ALA A CA 1
ATOM 491 C C . ALA A 1 75 ? 0.621 4.526 -8.386 1.00 80.50 75 ALA A C 1
ATOM 493 O O . ALA A 1 75 ? 0.136 4.513 -9.517 1.00 80.50 75 ALA A O 1
ATOM 494 N N . ALA A 1 76 ? -0.034 4.108 -7.313 1.00 84.06 76 ALA A N 1
ATOM 495 C CA . ALA A 1 76 ? -1.424 3.700 -7.340 1.00 84.06 76 ALA A CA 1
ATOM 496 C C . ALA A 1 76 ? -2.126 4.278 -6.118 1.00 84.06 76 ALA A C 1
ATOM 498 O O . ALA A 1 76 ? -1.570 4.301 -5.021 1.00 84.06 76 ALA A O 1
ATOM 499 N N . SER A 1 77 ? -3.347 4.750 -6.306 1.00 82.44 77 SER A N 1
ATOM 500 C CA . SER A 1 77 ? -4.168 5.283 -5.232 1.00 82.44 77 SER A CA 1
ATOM 501 C C . SER A 1 77 ? -5.530 4.615 -5.245 1.00 82.44 77 SER A C 1
ATOM 503 O O . SER A 1 77 ? -6.094 4.342 -6.299 1.00 82.44 77 SER A O 1
ATOM 505 N N . ASN A 1 78 ? -6.049 4.366 -4.053 1.00 84.31 78 ASN A N 1
ATOM 506 C CA . ASN A 1 78 ? -7.393 3.873 -3.825 1.00 84.31 78 ASN A CA 1
ATOM 507 C C . ASN A 1 78 ? -8.033 4.681 -2.707 1.00 84.31 78 ASN A C 1
ATOM 509 O O . ASN A 1 78 ? -7.351 5.335 -1.929 1.00 84.31 78 ASN A O 1
ATOM 513 N N . ALA A 1 79 ? -9.349 4.597 -2.590 1.00 80.25 79 ALA A N 1
ATOM 514 C CA . ALA A 1 79 ? -10.065 5.118 -1.441 1.00 80.25 79 ALA A CA 1
ATOM 515 C C . ALA A 1 79 ? -10.895 4.003 -0.813 1.00 80.25 79 ALA A C 1
ATOM 517 O O . ALA A 1 79 ? -11.362 3.096 -1.503 1.00 80.25 79 ALA A O 1
ATOM 518 N N . PHE A 1 80 ? -11.074 4.083 0.497 1.00 74.44 80 PHE A N 1
ATOM 519 C CA . PHE A 1 80 ? -11.943 3.204 1.263 1.00 74.44 80 PHE A CA 1
ATOM 520 C C . PHE A 1 80 ? -12.699 4.018 2.309 1.00 74.44 80 PHE A C 1
ATOM 522 O O . PHE A 1 80 ? -12.316 5.136 2.652 1.00 74.44 80 PHE A O 1
ATOM 529 N N . VAL A 1 81 ? -13.790 3.454 2.814 1.00 70.25 81 VAL A N 1
ATOM 530 C CA . VAL A 1 81 ? -14.622 4.097 3.831 1.00 70.25 81 VAL A CA 1
ATOM 531 C C . VAL A 1 81 ? -14.478 3.327 5.137 1.00 70.25 81 VAL A C 1
ATOM 533 O O . VAL A 1 81 ? -14.720 2.124 5.182 1.00 70.25 81 VAL A O 1
ATOM 536 N N . VAL A 1 82 ? -14.074 4.023 6.198 1.00 69.62 82 VAL A N 1
ATOM 537 C CA . VAL A 1 82 ? -14.107 3.527 7.578 1.00 69.62 82 VAL A CA 1
ATOM 538 C C . VAL A 1 82 ? -15.470 3.892 8.134 1.00 69.62 82 VAL A C 1
ATOM 540 O O . VAL A 1 82 ? -15.736 5.043 8.451 1.00 69.62 82 VAL A O 1
ATOM 543 N N . GLY A 1 83 ? -16.379 2.938 8.191 1.00 55.38 83 GLY A N 1
ATOM 544 C CA . GLY A 1 83 ? -17.747 3.173 8.631 1.00 55.38 83 GLY A CA 1
ATOM 545 C C . GLY A 1 83 ? -18.569 1.948 8.290 1.00 55.38 83 GLY A C 1
ATOM 546 O O . GLY A 1 83 ? -18.336 1.350 7.245 1.00 55.38 83 GLY A O 1
ATOM 547 N N . ALA A 1 84 ? -19.445 1.541 9.209 1.00 42.12 84 ALA A N 1
ATOM 548 C CA . ALA A 1 84 ? -20.247 0.321 9.149 1.00 42.12 84 ALA A CA 1
ATOM 549 C C . ALA A 1 84 ? -20.549 -0.144 7.710 1.00 42.12 84 ALA A C 1
ATOM 551 O O . ALA A 1 84 ? -21.224 0.554 6.962 1.00 42.12 84 ALA A O 1
ATOM 552 N N . SER A 1 85 ? -19.998 -1.309 7.356 1.00 55.94 85 SER A N 1
ATOM 553 C CA . SER A 1 85 ? -20.204 -2.087 6.130 1.00 55.94 85 SER A CA 1
ATOM 554 C C . SER A 1 85 ? -21.042 -1.425 5.032 1.00 55.94 85 SER A C 1
ATOM 556 O O . SER A 1 85 ? -22.267 -1.513 5.034 1.00 55.94 85 SER A O 1
ATOM 558 N N . SER A 1 86 ? -20.393 -0.844 4.028 1.00 43.75 86 SER A N 1
ATOM 559 C CA . SER A 1 86 ? -20.913 -0.774 2.651 1.00 43.75 86 SER A CA 1
ATOM 560 C C . SER A 1 86 ? -19.710 -0.468 1.748 1.00 43.75 86 SER A C 1
ATOM 562 O O . SER A 1 86 ? -19.214 0.645 1.706 1.00 43.75 86 SER A O 1
ATOM 564 N N . GLY A 1 87 ? -19.064 -1.433 1.098 1.00 59.47 87 GLY A N 1
ATOM 565 C CA . GLY A 1 87 ? -19.710 -2.296 0.125 1.00 59.47 87 GLY A CA 1
ATOM 566 C C . GLY A 1 87 ? -20.181 -1.480 -1.082 1.00 59.47 87 GLY A C 1
ATOM 567 O O . GLY A 1 87 ? -21.382 -1.417 -1.300 1.00 59.47 87 GLY A O 1
ATOM 568 N N . SER A 1 88 ? -19.270 -0.810 -1.805 1.00 41.53 88 SER A N 1
ATOM 569 C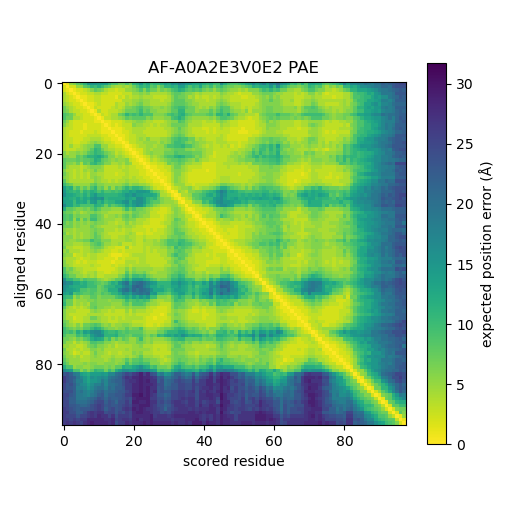 CA . SER A 1 88 ? -19.311 -0.600 -3.270 1.00 41.53 88 SER A CA 1
ATOM 570 C C . SER A 1 88 ? -18.281 0.446 -3.710 1.00 41.53 88 SER A C 1
ATOM 572 O O . SER A 1 88 ? -18.573 1.636 -3.742 1.00 41.53 88 SER A O 1
ATOM 574 N N . SER A 1 89 ? -17.107 0.013 -4.173 1.00 45.75 89 SER A N 1
ATOM 575 C CA . SER A 1 89 ? -16.464 0.714 -5.290 1.00 45.75 89 SER A CA 1
ATOM 576 C C . SER A 1 89 ? -17.036 0.113 -6.571 1.00 45.75 89 SER A C 1
ATOM 578 O O . SER A 1 89 ? -16.393 -0.684 -7.255 1.00 45.75 89 SER A O 1
ATOM 580 N N . GLY A 1 90 ? -18.313 0.422 -6.817 1.00 43.91 90 GLY A N 1
ATOM 581 C CA . GLY A 1 90 ? -18.921 0.229 -8.121 1.00 43.91 90 GLY A CA 1
ATOM 582 C C . GLY A 1 90 ? -18.050 0.951 -9.135 1.00 43.91 90 GLY A C 1
ATOM 583 O O . GLY A 1 90 ? -17.666 2.103 -8.926 1.00 43.91 90 GLY A O 1
ATOM 584 N N . ALA A 1 91 ? -17.681 0.227 -10.186 1.00 41.03 91 ALA A N 1
ATOM 585 C CA . ALA A 1 91 ? -17.063 0.782 -11.368 1.00 41.03 91 ALA A CA 1
ATOM 586 C C . ALA A 1 91 ? -17.743 2.103 -11.751 1.00 41.03 91 ALA A C 1
ATOM 588 O O . ALA A 1 91 ? -18.951 2.267 -11.570 1.00 41.03 91 ALA A O 1
ATOM 589 N N . VAL A 1 92 ? -16.984 3.012 -12.355 1.00 42.97 92 VAL A N 1
ATOM 590 C CA . VAL A 1 92 ? -17.563 4.030 -13.231 1.00 42.97 92 VAL A CA 1
ATOM 591 C C . VAL A 1 92 ? -18.216 3.321 -14.425 1.00 42.97 92 VAL A C 1
ATOM 593 O O . VAL A 1 92 ? -17.698 3.304 -15.535 1.00 42.97 92 VAL A O 1
ATOM 596 N N . ALA A 1 93 ? -19.367 2.697 -14.189 1.00 44.59 93 ALA A N 1
ATOM 597 C CA . ALA A 1 93 ? -20.372 2.442 -15.197 1.00 44.59 93 ALA A CA 1
ATOM 598 C C . ALA A 1 93 ? -21.019 3.810 -15.464 1.00 44.59 93 ALA A C 1
ATOM 600 O O . ALA A 1 93 ? -22.047 4.189 -14.917 1.00 44.59 93 ALA A O 1
ATOM 601 N N . GLY A 1 94 ? -20.261 4.635 -16.185 1.00 39.91 94 GLY A N 1
ATOM 602 C CA . GLY A 1 94 ? -20.774 5.767 -16.934 1.00 39.91 94 GLY A CA 1
ATOM 603 C C . GLY A 1 94 ? -21.159 5.269 -18.318 1.00 39.91 94 GLY A C 1
ATOM 604 O O . GLY A 1 94 ? -20.618 5.727 -19.319 1.00 39.91 94 GLY A O 1
ATOM 605 N N . ASP A 1 95 ? -22.038 4.271 -18.360 1.00 48.78 95 ASP A N 1
ATOM 606 C CA . ASP A 1 95 ? -22.970 4.062 -19.454 1.00 48.78 95 ASP A CA 1
ATOM 607 C C . ASP A 1 95 ? -23.682 5.388 -19.744 1.00 48.78 95 ASP A C 1
ATOM 609 O O . ASP A 1 95 ? -24.433 5.931 -18.935 1.00 48.78 95 ASP A O 1
ATOM 613 N N . VAL A 1 96 ? -23.409 5.944 -20.924 1.00 45.94 96 VAL A N 1
ATOM 614 C CA . VAL A 1 96 ? -24.192 7.048 -21.465 1.00 45.94 96 VAL A CA 1
ATOM 615 C C . VAL A 1 96 ? -25.568 6.491 -21.831 1.00 45.94 96 VAL A C 1
ATOM 617 O O . VAL A 1 96 ? -25.753 5.853 -22.864 1.00 45.94 96 VAL A O 1
ATOM 620 N N . VAL A 1 97 ? -26.550 6.679 -20.947 1.00 54.75 97 VAL A N 1
ATOM 621 C CA . VAL A 1 97 ? -27.954 6.476 -21.307 1.00 54.75 97 VAL A CA 1
ATOM 622 C C . VAL A 1 97 ? -28.467 7.748 -21.992 1.00 54.75 97 VAL A C 1
ATOM 624 O O . VAL A 1 97 ? -28.814 8.738 -21.344 1.00 54.75 97 VAL A O 1
ATOM 627 N N . ARG A 1 98 ? -28.436 7.719 -23.326 1.00 50.44 98 ARG A N 1
ATOM 628 C CA . ARG A 1 98 ? -29.435 8.192 -24.308 1.00 50.44 98 ARG A CA 1
ATOM 629 C C . ARG A 1 98 ? -28.778 8.426 -25.662 1.00 50.44 98 ARG A C 1
ATOM 631 O O . ARG A 1 98 ? -27.784 9.178 -25.711 1.00 50.44 98 ARG A O 1
#

Foldseek 3Di:
DKEWDWDDDPQKIKIKIADAAAQWKKWKFKADPVPTHTQGIDTQHRRRIDMDMGGRPDDDFAKIKIWIDTPRGDIYIDIDTRDPDDDDPDPPPPPPDD